Protein AF-A0A3B9BMK4-F1 (afdb_monomer_lite)

Sequence (45 aa):
DDQVYVDDRTIDSHIKRLRKKFKTVDPDFNAIETLYGVGYRYDDT

Secondary structure (DSSP, 8-state):
-------HHHHHHHHHHHHHHHHHH-TT---EEEETTTEEEE---

pLDDT: mean 86.27, std 14.21, range [45.91, 97.69]

Radius of gyration: 12.49 Å; chains: 1; bounding box: 24×23×36 Å

Structure (mmCIF, N/CA/C/O backbone):
data_AF-A0A3B9BMK4-F1
#
_entry.id   AF-A0A3B9BMK4-F1
#
loop_
_atom_site.group_PDB
_atom_site.id
_atom_site.type_symbol
_atom_site.label_atom_id
_atom_site.label_alt_id
_atom_site.label_comp_id
_atom_site.label_asym_id
_atom_site.label_entity_id
_atom_site.label_seq_id
_atom_site.pdbx_PDB_ins_code
_atom_site.Cartn_x
_atom_site.Cartn_y
_atom_site.Cartn_z
_atom_site.occupancy
_atom_site.B_iso_or_equiv
_atom_site.auth_seq_id
_atom_site.auth_comp_id
_atom_site.auth_asym_id
_atom_site.auth_atom_id
_atom_site.pdbx_PDB_model_num
ATOM 1 N N . ASP A 1 1 ? 7.779 9.185 -27.514 1.00 45.91 1 ASP A N 1
ATOM 2 C CA . ASP A 1 1 ? 7.635 8.248 -26.390 1.00 45.91 1 ASP A CA 1
ATOM 3 C C . ASP A 1 1 ? 8.264 8.823 -25.147 1.00 45.91 1 ASP A C 1
ATOM 5 O O . ASP A 1 1 ? 9.442 8.616 -24.877 1.00 45.91 1 ASP A O 1
ATOM 9 N N . ASP A 1 2 ? 7.463 9.605 -24.428 1.00 53.12 2 ASP A N 1
ATOM 10 C CA . ASP A 1 2 ? 7.816 10.198 -23.144 1.00 53.12 2 ASP A CA 1
ATOM 11 C C . ASP A 1 2 ? 7.870 9.099 -22.082 1.00 53.12 2 ASP A C 1
ATOM 13 O O . ASP A 1 2 ? 6.949 8.913 -21.285 1.00 53.12 2 ASP A O 1
ATOM 17 N N . GLN A 1 3 ? 8.958 8.327 -22.085 1.00 59.38 3 GLN A N 1
ATOM 18 C CA . GLN A 1 3 ? 9.331 7.541 -20.922 1.00 59.38 3 GLN A CA 1
ATOM 19 C C . GLN A 1 3 ? 9.720 8.528 -19.827 1.00 59.38 3 GLN A C 1
ATOM 21 O O . GLN A 1 3 ? 10.874 8.934 -19.699 1.00 59.38 3 GLN A O 1
ATOM 26 N N . VAL A 1 4 ? 8.711 8.967 -19.072 1.00 62.53 4 VAL A N 1
ATOM 27 C CA . VAL A 1 4 ? 8.887 9.674 -17.810 1.00 62.53 4 VAL A CA 1
ATOM 28 C C . VAL A 1 4 ? 9.791 8.785 -16.967 1.00 62.53 4 VAL A C 1
ATOM 30 O O . VAL A 1 4 ? 9.372 7.730 -16.499 1.00 62.53 4 VAL A O 1
ATOM 33 N N . TYR A 1 5 ? 11.057 9.174 -16.843 1.00 58.53 5 TYR A N 1
ATOM 34 C CA . TYR A 1 5 ? 12.035 8.482 -16.019 1.00 58.53 5 TYR A CA 1
ATOM 35 C C . TYR A 1 5 ? 11.634 8.701 -14.557 1.00 58.53 5 TYR A C 1
ATOM 37 O O . TYR A 1 5 ? 12.003 9.691 -13.925 1.00 58.53 5 TYR A O 1
ATOM 45 N N . VAL A 1 6 ? 10.762 7.832 -14.052 1.00 62.09 6 VAL A N 1
ATOM 46 C CA . VAL A 1 6 ? 10.311 7.850 -12.663 1.00 62.09 6 VAL A CA 1
ATOM 47 C C . VAL A 1 6 ? 11.402 7.177 -11.837 1.00 62.09 6 VAL A C 1
ATOM 49 O O . VAL A 1 6 ? 11.615 5.980 -11.960 1.00 62.09 6 VAL A O 1
ATOM 52 N N . ASP A 1 7 ? 12.105 7.952 -11.007 1.00 69.75 7 ASP A N 1
ATOM 53 C CA . ASP A 1 7 ? 13.030 7.413 -10.000 1.00 69.75 7 ASP A CA 1
ATOM 54 C C . ASP A 1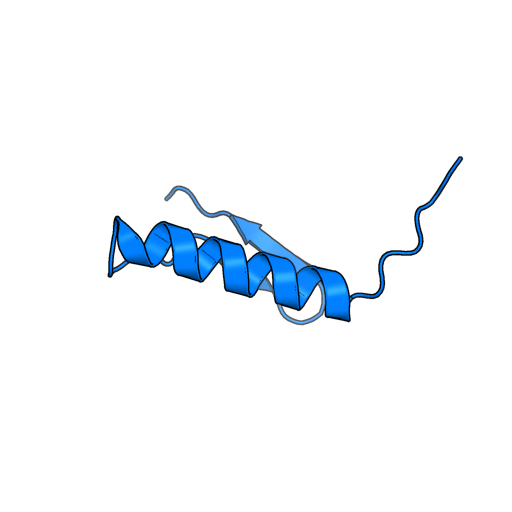 7 ? 12.257 6.434 -9.101 1.00 69.75 7 ASP A C 1
ATOM 56 O O . ASP A 1 7 ? 11.210 6.804 -8.555 1.00 69.75 7 ASP A O 1
ATOM 60 N N . ASP A 1 8 ? 12.767 5.214 -8.925 1.00 68.44 8 ASP A N 1
ATOM 61 C CA . ASP A 1 8 ? 12.179 4.160 -8.085 1.00 68.44 8 ASP A CA 1
ATOM 62 C C . ASP A 1 8 ? 11.830 4.664 -6.671 1.00 68.44 8 ASP A C 1
ATOM 64 O O . ASP A 1 8 ? 10.816 4.280 -6.081 1.00 68.44 8 ASP A O 1
ATOM 68 N N . ARG A 1 9 ? 12.587 5.641 -6.151 1.00 74.81 9 ARG A N 1
ATOM 69 C CA . ARG A 1 9 ? 12.323 6.286 -4.851 1.00 74.81 9 ARG A CA 1
ATOM 70 C C . ARG A 1 9 ? 11.006 7.071 -4.821 1.00 74.81 9 ARG A C 1
ATOM 72 O O . ARG A 1 9 ? 10.402 7.263 -3.757 1.00 74.81 9 ARG A O 1
ATOM 79 N N . THR A 1 10 ? 10.534 7.530 -5.977 1.00 84.81 10 THR A N 1
ATOM 80 C CA . THR A 1 10 ? 9.227 8.178 -6.128 1.00 84.81 10 THR A CA 1
ATOM 81 C C . THR A 1 10 ? 8.110 7.153 -5.964 1.00 84.81 10 THR A C 1
ATOM 83 O O . THR A 1 10 ? 7.135 7.436 -5.263 1.00 84.81 10 THR A O 1
ATOM 86 N N . ILE A 1 11 ? 8.258 5.953 -6.531 1.00 88.12 11 ILE A N 1
ATOM 87 C CA . ILE A 1 11 ? 7.263 4.872 -6.449 1.00 88.12 11 ILE A CA 1
ATOM 88 C C . ILE A 1 11 ? 7.063 4.450 -4.989 1.00 88.12 11 ILE A C 1
ATOM 90 O O . ILE A 1 11 ? 5.930 4.444 -4.501 1.00 88.12 11 ILE A O 1
ATOM 94 N N . ASP A 1 12 ? 8.151 4.239 -4.247 1.00 89.94 12 ASP A N 1
ATOM 95 C CA . ASP A 1 12 ? 8.115 3.889 -2.820 1.00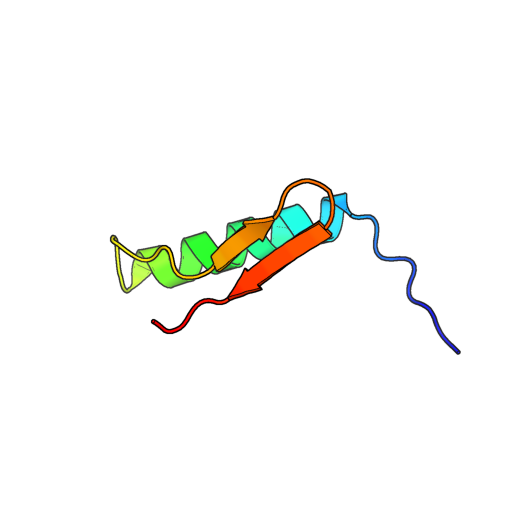 89.94 12 ASP A CA 1
ATOM 96 C C . ASP A 1 12 ? 7.279 4.865 -1.988 1.00 89.94 12 ASP A C 1
ATOM 98 O O . ASP A 1 12 ? 6.473 4.477 -1.133 1.00 89.94 12 ASP A O 1
ATOM 102 N N . SER A 1 13 ? 7.458 6.162 -2.241 1.00 93.81 13 SER A N 1
ATOM 103 C CA . SER A 1 13 ? 6.733 7.215 -1.532 1.00 93.81 13 SER A CA 1
ATOM 104 C C . SER A 1 13 ? 5.233 7.169 -1.829 1.00 93.81 13 SER A C 1
ATOM 106 O O . SER A 1 13 ? 4.417 7.388 -0.930 1.00 93.81 13 SER A O 1
ATOM 108 N N . HIS A 1 14 ? 4.847 6.865 -3.070 1.00 94.06 14 HIS A N 1
ATOM 109 C CA . HIS A 1 14 ? 3.442 6.718 -3.451 1.00 94.06 14 HIS A CA 1
ATOM 110 C C . HIS A 1 14 ? 2.819 5.464 -2.837 1.00 94.06 14 HIS A C 1
ATOM 112 O O . HIS A 1 14 ? 1.740 5.561 -2.250 1.00 94.06 14 HIS A O 1
ATOM 118 N N . ILE A 1 15 ? 3.520 4.328 -2.862 1.00 94.88 15 ILE A N 1
ATOM 119 C CA . ILE A 1 15 ? 3.044 3.087 -2.241 1.00 94.88 15 ILE A CA 1
ATOM 120 C C . ILE A 1 15 ? 2.840 3.264 -0.734 1.00 94.88 15 ILE A C 1
ATOM 122 O O . ILE A 1 15 ? 1.795 2.882 -0.200 1.00 94.88 15 ILE A O 1
ATOM 126 N N . LYS A 1 16 ? 3.777 3.922 -0.036 1.00 94.75 16 LYS A N 1
ATOM 127 C CA . LYS A 1 16 ? 3.621 4.248 1.393 1.00 94.75 16 LYS A CA 1
ATOM 128 C C . LYS A 1 16 ? 2.380 5.104 1.655 1.00 94.75 16 LYS A C 1
ATOM 130 O O . LYS A 1 16 ? 1.633 4.830 2.596 1.00 94.75 16 LYS A O 1
ATOM 135 N N . ARG A 1 17 ? 2.135 6.128 0.829 1.00 96.81 17 ARG A N 1
ATOM 136 C CA . ARG A 1 17 ? 0.952 6.999 0.957 1.00 96.81 17 ARG A CA 1
ATOM 137 C C . ARG A 1 17 ? -0.350 6.243 0.696 1.00 96.81 17 ARG A C 1
ATOM 139 O O . ARG A 1 17 ? -1.310 6.462 1.428 1.00 96.81 17 ARG A O 1
ATOM 146 N N . LEU A 1 18 ? -0.382 5.363 -0.304 1.00 96.50 18 LEU A N 1
ATOM 147 C CA . LEU A 1 18 ? -1.548 4.534 -0.615 1.00 96.50 18 LEU A CA 1
ATOM 148 C C . LEU A 1 18 ? -1.877 3.581 0.536 1.00 96.50 18 LEU A C 1
ATOM 150 O O . LEU A 1 18 ? -2.982 3.652 1.066 1.00 96.50 18 LEU A O 1
ATOM 154 N N . ARG A 1 19 ? -0.903 2.788 1.006 1.00 96.38 19 ARG A N 1
ATOM 155 C CA . ARG A 1 19 ? -1.078 1.902 2.172 1.00 96.38 19 ARG A CA 1
ATOM 156 C C . ARG A 1 19 ? -1.593 2.669 3.392 1.00 96.38 19 ARG A C 1
ATOM 158 O O . ARG A 1 19 ? -2.497 2.198 4.069 1.00 96.38 19 ARG A O 1
ATOM 165 N N . LYS A 1 20 ? -1.069 3.876 3.650 1.00 97.38 20 LYS A N 1
ATOM 166 C CA . LYS A 1 20 ? -1.547 4.724 4.753 1.00 97.38 20 LYS A CA 1
ATOM 167 C C . LYS A 1 20 ? -3.021 5.102 4.593 1.00 97.38 20 LYS A C 1
ATOM 169 O O . LYS A 1 20 ? -3.741 5.031 5.578 1.00 97.38 20 LYS A O 1
ATOM 174 N N . LYS A 1 21 ? -3.463 5.498 3.393 1.00 97.69 21 LYS A N 1
ATOM 175 C CA . LYS A 1 21 ? -4.870 5.847 3.127 1.00 97.69 21 LYS A CA 1
ATOM 176 C C . LYS A 1 21 ? -5.794 4.651 3.344 1.00 97.69 21 LYS A C 1
ATOM 178 O O . LYS A 1 21 ? -6.784 4.801 4.048 1.00 97.69 21 LYS A O 1
ATOM 183 N N . PHE A 1 22 ? -5.449 3.474 2.829 1.00 96.88 22 PHE A N 1
ATOM 184 C CA . PHE A 1 22 ? -6.257 2.274 3.064 1.00 96.88 22 PHE A CA 1
ATOM 185 C C . PHE A 1 22 ? -6.330 1.917 4.547 1.00 96.88 22 PHE A C 1
ATOM 187 O O . PHE A 1 22 ? -7.426 1.740 5.063 1.00 96.88 22 PHE A O 1
ATOM 194 N N . LYS A 1 23 ? -5.204 2.000 5.267 1.00 96.62 23 LYS A N 1
ATOM 195 C CA . LYS A 1 23 ? -5.164 1.793 6.722 1.00 96.62 23 LYS A CA 1
ATOM 196 C C . LYS A 1 23 ? -6.000 2.764 7.553 1.00 96.62 23 LYS A C 1
ATOM 198 O O . LYS A 1 23 ? -6.254 2.488 8.719 1.00 96.62 23 LYS A O 1
ATOM 203 N N . THR A 1 24 ? -6.422 3.900 6.990 1.00 97.50 24 THR A N 1
ATOM 204 C CA . THR A 1 24 ? -7.371 4.791 7.682 1.00 97.50 24 THR A CA 1
ATOM 205 C C . THR A 1 24 ? -8.804 4.267 7.676 1.00 97.50 24 THR A C 1
ATOM 207 O O . THR A 1 24 ? -9.573 4.646 8.553 1.00 97.50 24 THR A O 1
ATOM 210 N N . VAL A 1 25 ? -9.157 3.423 6.705 1.00 97.06 25 VAL A N 1
ATOM 211 C CA . VAL A 1 25 ? -10.498 2.843 6.542 1.00 97.06 25 VAL A CA 1
ATOM 212 C C . VAL A 1 25 ? -10.517 1.389 7.014 1.00 97.06 25 VAL A C 1
ATOM 214 O O . VAL A 1 25 ? -11.468 0.971 7.663 1.00 97.06 25 VAL A O 1
ATOM 217 N N . ASP A 1 26 ? -9.444 0.653 6.731 1.00 96.44 26 ASP A N 1
ATOM 218 C CA . ASP A 1 26 ? -9.247 -0.751 7.077 1.00 96.44 26 ASP A CA 1
ATOM 219 C C . ASP A 1 26 ? -7.866 -0.942 7.740 1.00 96.44 26 ASP A C 1
ATOM 221 O O . ASP A 1 26 ? -6.849 -1.002 7.040 1.00 96.44 26 ASP A O 1
ATOM 225 N N . PRO A 1 27 ? -7.794 -1.012 9.084 1.00 95.62 27 PRO A N 1
ATOM 226 C CA . PRO A 1 27 ? -6.537 -1.171 9.820 1.00 95.62 27 PRO 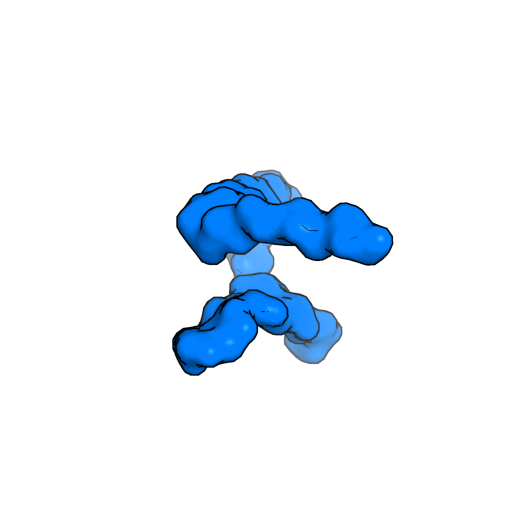A CA 1
ATOM 227 C C . PRO A 1 27 ? -5.711 -2.401 9.418 1.00 95.62 27 PRO A C 1
ATOM 229 O O . PRO A 1 27 ? -4.476 -2.355 9.513 1.00 95.62 27 PRO A O 1
ATOM 232 N N . ASP A 1 28 ? -6.374 -3.455 8.939 1.00 95.19 28 ASP A N 1
ATOM 233 C CA . ASP A 1 28 ? -5.768 -4.743 8.600 1.0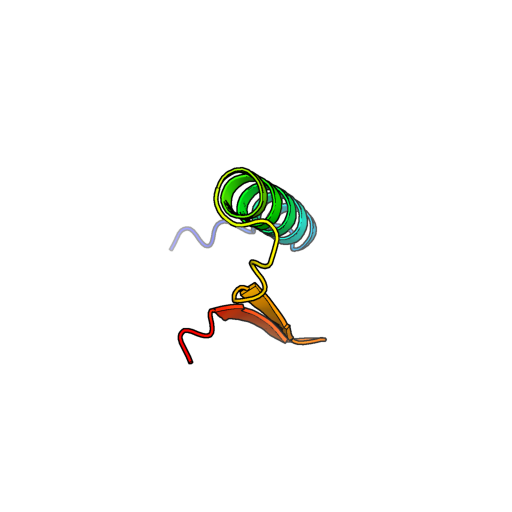0 95.19 28 ASP A CA 1
ATOM 234 C C . ASP A 1 28 ? -5.344 -4.830 7.125 1.00 95.19 28 ASP A C 1
ATOM 236 O O . ASP A 1 28 ? -4.737 -5.818 6.709 1.00 95.19 28 ASP A O 1
ATOM 240 N N . PHE A 1 29 ? -5.553 -3.759 6.350 1.00 95.00 29 PHE A N 1
ATOM 241 C CA . PHE A 1 29 ? -5.198 -3.699 4.937 1.00 95.00 29 PHE A CA 1
ATOM 242 C C . PHE A 1 29 ? -3.740 -4.109 4.664 1.00 95.00 29 PHE A C 1
ATOM 244 O O . PHE A 1 29 ? -2.778 -3.452 5.105 1.00 95.00 29 PHE A O 1
ATOM 251 N N . ASN A 1 30 ? -3.582 -5.152 3.848 1.00 94.25 30 ASN A N 1
ATOM 252 C CA . ASN A 1 30 ? -2.299 -5.726 3.437 1.00 94.25 30 ASN A CA 1
ATOM 253 C C . ASN A 1 30 ? -2.222 -6.105 1.938 1.00 94.25 30 ASN A C 1
ATOM 255 O O . ASN A 1 30 ? -1.182 -6.591 1.509 1.00 94.25 30 ASN A O 1
ATOM 259 N N . ALA A 1 31 ? -3.246 -5.789 1.137 1.00 95.69 31 ALA A N 1
ATOM 260 C CA . ALA A 1 31 ? -3.377 -6.170 -0.277 1.00 95.69 31 ALA A CA 1
ATOM 261 C C . ALA A 1 31 ? -2.272 -5.644 -1.219 1.00 95.69 31 ALA A C 1
ATOM 263 O O . ALA A 1 31 ? -2.067 -6.173 -2.305 1.00 95.69 31 ALA A O 1
ATOM 264 N N . ILE A 1 32 ? -1.545 -4.582 -0.847 1.00 95.38 32 ILE A N 1
ATOM 265 C CA . ILE A 1 32 ? -0.399 -4.102 -1.638 1.00 95.38 32 ILE A CA 1
ATOM 266 C C . ILE A 1 32 ? 0.873 -4.749 -1.107 1.00 95.38 32 ILE A C 1
ATOM 268 O O . ILE A 1 32 ? 1.394 -4.328 -0.068 1.00 95.38 32 ILE A O 1
ATOM 272 N N . GLU A 1 33 ? 1.440 -5.673 -1.866 1.00 94.88 33 GLU A N 1
ATOM 273 C CA . GLU A 1 33 ? 2.650 -6.418 -1.542 1.00 94.88 33 GLU A CA 1
ATOM 274 C C . GLU A 1 33 ? 3.899 -5.816 -2.192 1.00 94.88 33 GLU A C 1
ATOM 276 O O . GLU A 1 33 ? 3.846 -5.179 -3.246 1.00 94.88 33 GLU A O 1
ATOM 281 N N . THR A 1 34 ? 5.048 -6.019 -1.548 1.00 93.62 34 THR A N 1
ATOM 282 C CA . THR A 1 34 ? 6.357 -5.645 -2.095 1.00 93.62 34 THR A CA 1
ATOM 283 C C . THR A 1 34 ? 7.035 -6.888 -2.661 1.00 93.62 34 THR A C 1
ATOM 285 O O . THR A 1 34 ? 7.324 -7.825 -1.923 1.00 93.62 34 THR A O 1
ATOM 288 N N . LEU A 1 35 ? 7.325 -6.872 -3.960 1.00 92.94 35 LEU A N 1
ATOM 289 C CA . LEU A 1 35 ? 8.086 -7.899 -4.659 1.00 92.94 35 LEU A CA 1
ATOM 290 C C . LEU A 1 35 ? 9.540 -7.436 -4.793 1.00 92.94 35 LEU A C 1
ATOM 292 O O . LEU A 1 35 ? 9.864 -6.576 -5.615 1.00 92.94 35 LEU A O 1
ATOM 296 N N . TYR A 1 36 ? 10.423 -7.994 -3.966 1.00 86.06 36 TYR A N 1
ATOM 297 C CA . TYR A 1 36 ? 11.840 -7.627 -3.955 1.00 86.06 36 TYR A CA 1
ATOM 298 C C . TYR A 1 36 ? 12.482 -7.811 -5.337 1.00 86.06 36 TYR A C 1
ATOM 300 O O . TYR A 1 36 ? 12.443 -8.897 -5.909 1.00 86.06 36 TYR A O 1
ATOM 308 N N . GLY A 1 37 ? 13.070 -6.735 -5.867 1.00 85.31 37 GLY A N 1
ATOM 309 C CA . GLY A 1 37 ? 13.732 -6.725 -7.176 1.00 85.31 37 GLY A CA 1
ATOM 310 C C . GLY A 1 37 ? 12.796 -6.635 -8.388 1.00 85.31 37 GLY A C 1
ATOM 311 O O . GLY A 1 37 ? 13.291 -6.617 -9.509 1.00 85.31 37 GLY A O 1
ATOM 312 N N . VAL A 1 38 ? 11.474 -6.563 -8.181 1.00 89.94 38 VAL A N 1
ATOM 313 C CA . VAL A 1 38 ? 10.474 -6.494 -9.266 1.00 89.94 38 VAL A CA 1
ATOM 314 C C . VAL A 1 38 ? 9.569 -5.269 -9.129 1.00 89.94 38 VAL A C 1
ATOM 316 O O . VAL A 1 38 ? 9.267 -4.621 -10.126 1.00 89.94 38 VAL A O 1
ATOM 319 N N . GLY A 1 39 ? 9.135 -4.936 -7.909 1.00 90.88 39 GLY A N 1
ATOM 320 C CA . GLY A 1 39 ? 8.267 -3.789 -7.649 1.00 90.88 39 GLY A CA 1
ATOM 321 C C . GLY A 1 39 ? 7.152 -4.105 -6.656 1.00 90.88 39 GLY A C 1
ATOM 322 O O . GLY A 1 39 ? 7.402 -4.592 -5.555 1.00 90.88 39 GLY A O 1
ATOM 323 N N . TYR A 1 40 ? 5.912 -3.799 -7.032 1.00 94.00 40 TYR A N 1
ATOM 324 C CA . TYR A 1 40 ? 4.741 -3.905 -6.161 1.00 94.00 40 TYR A CA 1
ATOM 325 C C . TYR A 1 40 ? 3.603 -4.636 -6.867 1.00 94.00 40 TYR A C 1
ATOM 327 O O . TYR A 1 40 ? 3.432 -4.496 -8.077 1.00 94.00 40 TYR A O 1
ATOM 335 N N . ARG A 1 41 ? 2.812 -5.386 -6.101 1.00 93.44 41 ARG A N 1
ATOM 336 C CA . ARG A 1 41 ? 1.647 -6.130 -6.592 1.00 93.44 41 ARG A CA 1
ATOM 337 C C . ARG A 1 41 ? 0.436 -5.822 -5.724 1.00 93.44 41 ARG A C 1
ATOM 339 O O . ARG A 1 41 ? 0.584 -5.640 -4.521 1.00 93.44 41 ARG A O 1
ATOM 346 N N . TYR A 1 42 ? -0.736 -5.761 -6.342 1.00 94.88 42 TYR A N 1
ATOM 347 C CA . TYR A 1 42 ? -2.008 -5.792 -5.631 1.00 94.88 42 TYR A CA 1
ATOM 348 C C . TYR A 1 42 ? -2.549 -7.224 -5.651 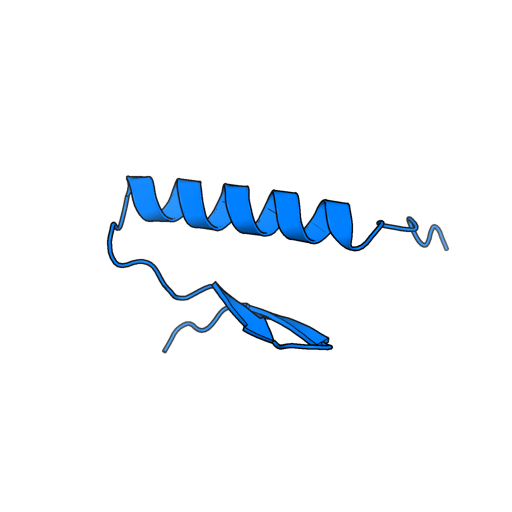1.00 94.88 42 TYR A C 1
ATOM 350 O O . TYR A 1 42 ? -2.564 -7.842 -6.718 1.00 94.88 42 TYR A O 1
ATOM 358 N N . ASP A 1 43 ? -2.948 -7.729 -4.491 1.00 92.19 43 ASP A N 1
ATOM 359 C CA . ASP A 1 43 ? -3.609 -9.016 -4.315 1.00 92.19 43 ASP A CA 1
ATOM 360 C C . ASP A 1 43 ? -5.025 -8.788 -3.774 1.00 92.19 43 ASP A C 1
ATOM 362 O O . ASP A 1 43 ? -5.209 -8.043 -2.815 1.00 92.1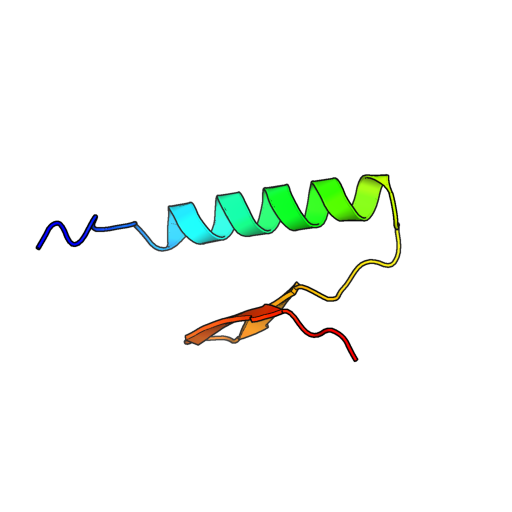9 43 ASP A O 1
ATOM 366 N N . ASP A 1 44 ? -6.009 -9.387 -4.437 1.00 76.81 44 ASP A N 1
ATOM 367 C CA . ASP A 1 44 ? -7.441 -9.253 -4.128 1.00 76.81 44 ASP A CA 1
ATOM 368 C C . ASP A 1 44 ? -8.008 -10.537 -3.498 1.00 76.81 44 ASP A C 1
ATOM 370 O O . ASP A 1 44 ? -9.226 -10.683 -3.390 1.00 76.81 44 ASP A O 1
ATOM 374 N N . THR A 1 45 ? -7.132 -11.499 -3.169 1.00 62.09 45 THR A N 1
ATOM 375 C CA . THR A 1 45 ? -7.512 -12.815 -2.631 1.00 62.09 45 THR A CA 1
ATOM 376 C C . THR A 1 45 ? -7.605 -12.883 -1.115 1.00 62.09 45 THR A C 1
ATOM 378 O O . THR A 1 45 ? -6.868 -12.156 -0.412 1.00 62.09 45 THR A O 1
#

Foldseek 3Di:
DPPPPDDLVNLVVVLVVVQVVVCVVPVPDDQWDADPPPGIGGDPD